Protein AF-0000000084675190 (afdb_homodimer)

Structure (mmCIF, N/CA/C/O backbone):
data_AF-0000000084675190-model_v1
#
loop_
_entity.id
_entity.type
_entity.pdbx_description
1 polymer 'Uncharacterized protein'
#
loop_
_atom_site.group_PDB
_atom_site.id
_atom_site.type_symbol
_atom_site.label_atom_id
_atom_site.label_alt_id
_atom_site.label_comp_id
_atom_site.label_asym_id
_atom_site.label_entity_id
_atom_site.label_seq_id
_atom_site.pdbx_PDB_ins_code
_atom_site.Cartn_x
_atom_site.Cartn_y
_atom_site.Cartn_z
_atom_site.occupancy
_atom_site.B_iso_or_equiv
_atom_site.auth_seq_id
_atom_site.auth_comp_id
_atom_site.auth_asym_id
_atom_site.auth_atom_id
_atom_site.pdbx_PDB_model_num
ATOM 1 N N . MET A 1 1 ? -7.074 2.08 -14.164 1 80.56 1 MET A N 1
ATOM 2 C CA . MET A 1 1 ? -5.945 1.435 -14.828 1 80.56 1 MET A CA 1
ATOM 3 C C . MET A 1 1 ? -5.176 0.547 -13.852 1 80.56 1 MET A C 1
ATOM 5 O O . MET A 1 1 ? -5.133 0.825 -12.656 1 80.56 1 MET A O 1
ATOM 9 N N . ALA A 1 2 ? -4.66 -0.577 -14.414 1 92.94 2 ALA A N 1
ATOM 10 C CA . ALA A 1 2 ? -3.938 -1.53 -13.57 1 92.94 2 ALA A CA 1
ATOM 11 C C . ALA A 1 2 ? -2.59 -0.965 -13.133 1 92.94 2 ALA A C 1
ATOM 13 O O . ALA A 1 2 ? -1.898 -0.314 -13.922 1 92.94 2 ALA A O 1
ATOM 14 N N . CYS A 1 3 ? -2.258 -1.223 -11.906 1 96.19 3 CYS A N 1
ATOM 15 C CA . CYS A 1 3 ? -0.958 -0.826 -11.375 1 96.19 3 CYS A CA 1
ATOM 16 C C . CYS A 1 3 ? 0.153 -1.703 -11.938 1 96.19 3 CYS A C 1
ATOM 18 O O . CYS A 1 3 ? -0.099 -2.826 -12.383 1 96.19 3 CYS A O 1
ATOM 20 N N . THR A 1 4 ? 1.357 -1.112 -11.852 1 96.19 4 THR A N 1
ATOM 21 C CA . THR A 1 4 ? 2.543 -1.888 -12.203 1 96.19 4 THR A CA 1
ATOM 22 C C . THR A 1 4 ? 3.117 -2.584 -10.969 1 96.19 4 THR A C 1
ATOM 24 O O . THR A 1 4 ? 2.977 -2.088 -9.852 1 96.19 4 THR A O 1
ATOM 27 N N . VAL A 1 5 ? 3.75 -3.766 -11.305 1 97.44 5 VAL A N 1
ATOM 28 C CA . VAL A 1 5 ? 4.27 -4.559 -10.195 1 97.44 5 VAL A CA 1
ATOM 29 C C . VAL A 1 5 ? 5.727 -4.926 -10.453 1 97.44 5 VAL A C 1
ATOM 31 O O . VAL A 1 5 ? 6.098 -5.262 -11.578 1 97.44 5 VAL A O 1
ATOM 34 N N . GLU A 1 6 ? 6.523 -4.789 -9.391 1 96.94 6 GLU A N 1
ATOM 35 C CA . GLU A 1 6 ? 7.887 -5.312 -9.359 1 96.94 6 GLU A CA 1
ATOM 36 C C . GLU A 1 6 ? 8.109 -6.195 -8.133 1 96.94 6 GLU A C 1
ATOM 38 O O . GLU A 1 6 ? 7.602 -5.902 -7.051 1 96.94 6 GLU A O 1
ATOM 43 N N . ILE A 1 7 ? 8.859 -7.242 -8.281 1 96.25 7 ILE A N 1
ATOM 44 C CA . ILE A 1 7 ? 9.125 -8.156 -7.168 1 96.25 7 ILE A CA 1
ATOM 45 C C . ILE A 1 7 ? 10.633 -8.32 -6.988 1 96.25 7 ILE A C 1
ATOM 47 O O . ILE A 1 7 ? 11.367 -8.5 -7.961 1 96.25 7 ILE A O 1
ATOM 51 N N . HIS A 1 8 ? 10.961 -8.164 -5.832 1 94.69 8 HIS A N 1
ATOM 52 C CA . HIS A 1 8 ? 12.312 -8.523 -5.41 1 94.69 8 HIS A CA 1
ATOM 53 C C . HIS A 1 8 ? 12.289 -9.727 -4.469 1 94.69 8 HIS A C 1
ATOM 55 O O . HIS A 1 8 ? 12.188 -9.562 -3.25 1 94.69 8 HIS A O 1
ATOM 61 N N . LYS A 1 9 ? 12.461 -10.961 -5.031 1 87.56 9 LYS A N 1
ATOM 62 C CA . LYS A 1 9 ? 12.258 -12.211 -4.309 1 87.56 9 LYS A CA 1
ATOM 63 C C . LYS A 1 9 ? 13.258 -12.359 -3.17 1 87.56 9 LYS A C 1
ATOM 65 O O . LYS A 1 9 ? 12.891 -12.742 -2.057 1 87.56 9 LYS A O 1
ATOM 70 N N . GLY A 1 10 ? 14.469 -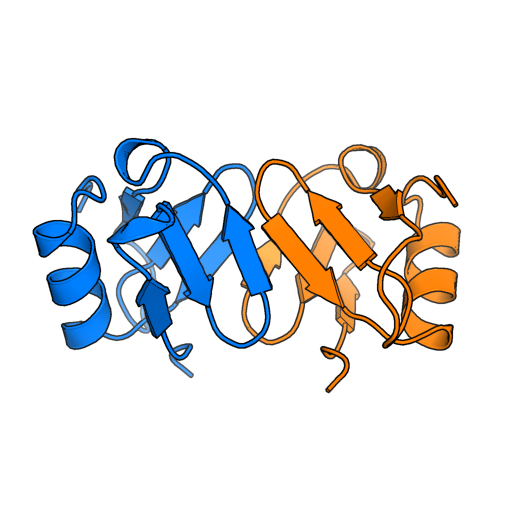12.102 -3.412 1 88.25 10 GLY A N 1
ATOM 71 C CA . GLY A 1 10 ? 15.508 -12.258 -2.404 1 88.25 10 GLY A CA 1
ATOM 72 C C . GLY A 1 10 ? 15.258 -11.414 -1.165 1 88.25 10 GLY A C 1
ATOM 73 O O . GLY A 1 10 ? 15.547 -11.852 -0.047 1 88.25 10 GLY A O 1
ATOM 74 N N . ALA A 1 11 ? 14.664 -10.281 -1.317 1 89.06 11 ALA A N 1
ATOM 75 C CA . ALA A 1 11 ? 14.43 -9.352 -0.212 1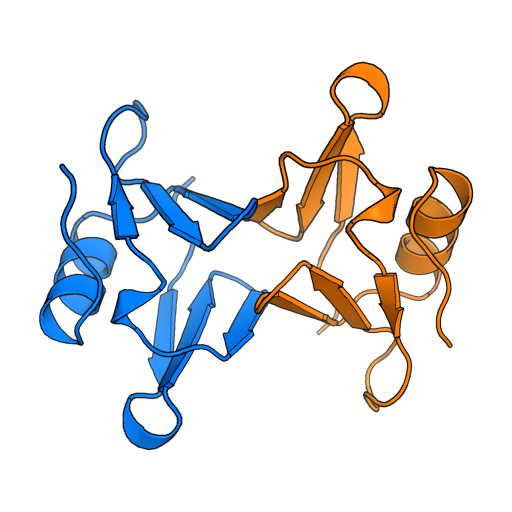 89.06 11 ALA A CA 1
ATOM 76 C C . ALA A 1 11 ? 12.984 -9.438 0.275 1 89.06 11 ALA A C 1
ATOM 78 O O . ALA A 1 11 ? 12.609 -8.781 1.246 1 89.06 11 ALA A O 1
ATOM 79 N N . GLN A 1 12 ? 12.117 -10.234 -0.391 1 92.25 12 GLN A N 1
ATOM 80 C CA . GLN A 1 12 ? 10.695 -10.352 -0.084 1 92.25 12 GLN A CA 1
ATOM 81 C C . GLN A 1 12 ? 10.008 -8.992 -0.137 1 92.25 12 GLN A C 1
ATOM 83 O O . GLN A 1 12 ? 9.273 -8.625 0.781 1 92.25 12 GLN A O 1
ATOM 88 N N . VAL A 1 13 ? 10.352 -8.289 -1.207 1 96.06 13 VAL A N 1
ATOM 89 C CA . VAL A 1 13 ? 9.75 -6.973 -1.396 1 96.06 13 VAL A CA 1
ATOM 90 C C . VAL A 1 13 ? 8.906 -6.965 -2.67 1 96.06 13 VAL A C 1
ATOM 92 O O . VAL A 1 13 ? 9.367 -7.402 -3.729 1 96.06 13 VAL A O 1
ATOM 95 N N . ILE A 1 14 ? 7.684 -6.527 -2.559 1 97.69 14 ILE A N 1
ATOM 96 C CA . ILE A 1 14 ? 6.801 -6.254 -3.689 1 97.69 14 ILE A CA 1
ATOM 97 C C . ILE A 1 14 ? 6.621 -4.746 -3.848 1 97.69 14 ILE A C 1
ATOM 99 O O . ILE A 1 14 ? 6.387 -4.035 -2.867 1 97.69 14 ILE A O 1
ATOM 103 N N . ILE A 1 15 ? 6.781 -4.262 -5.059 1 98.06 15 ILE A N 1
ATOM 104 C CA . ILE A 1 15 ? 6.496 -2.859 -5.336 1 98.06 15 ILE A CA 1
ATOM 105 C C . ILE A 1 15 ? 5.277 -2.752 -6.25 1 98.06 15 ILE A C 1
ATOM 107 O O . ILE A 1 15 ? 5.23 -3.373 -7.312 1 98.06 15 ILE A O 1
ATOM 111 N N . VAL A 1 16 ? 4.238 -2.07 -5.797 1 98 16 VAL A N 1
ATOM 112 C CA . VAL A 1 16 ? 3.053 -1.767 -6.586 1 98 16 VAL A CA 1
ATOM 113 C C . VAL A 1 16 ? 2.982 -0.266 -6.859 1 98 16 VAL A C 1
ATOM 115 O O . VAL A 1 16 ? 2.789 0.53 -5.938 1 98 16 VAL A O 1
ATOM 118 N N . ASP A 1 17 ? 3.189 -0.003 -8.156 1 96.62 17 ASP A N 1
ATOM 119 C CA . ASP A 1 17 ? 3.467 1.378 -8.539 1 96.62 17 ASP A CA 1
ATOM 120 C C . ASP A 1 17 ? 4.59 1.969 -7.691 1 96.62 17 ASP A C 1
ATOM 122 O O . ASP A 1 17 ? 5.699 1.428 -7.656 1 96.62 17 ASP A O 1
ATOM 126 N N . GLY A 1 18 ? 4.512 2.84 -6.867 1 95.69 18 GLY A N 1
ATOM 127 C CA . GLY A 1 18 ? 5.562 3.463 -6.078 1 95.69 18 GLY A CA 1
ATOM 128 C C . GLY A 1 18 ? 5.551 3.035 -4.621 1 95.69 18 GLY A C 1
ATOM 129 O O . GLY A 1 18 ? 6.387 3.475 -3.834 1 95.69 18 GLY A O 1
ATOM 130 N N . VAL A 1 19 ? 4.668 2.113 -4.27 1 97.62 19 VAL A N 1
ATOM 131 C CA . VAL A 1 19 ? 4.52 1.68 -2.885 1 97.62 19 VAL A CA 1
ATOM 132 C C . VAL A 1 19 ? 5.238 0.35 -2.68 1 97.62 19 VAL A C 1
ATOM 134 O O . VAL A 1 19 ? 4.992 -0.616 -3.404 1 97.62 19 VAL A O 1
ATOM 137 N N . SER A 1 20 ? 6.102 0.332 -1.655 1 97.88 20 SER A N 1
ATOM 138 C CA . SER A 1 20 ? 6.832 -0.887 -1.323 1 97.88 20 SER A CA 1
ATOM 139 C C . SER A 1 20 ? 6.156 -1.646 -0.188 1 97.88 20 SER A C 1
ATOM 141 O O . SER A 1 20 ? 5.715 -1.043 0.792 1 97.88 20 SER A O 1
ATOM 143 N N . PHE A 1 21 ? 6.078 -2.924 -0.355 1 97.38 21 PHE A N 1
ATOM 144 C CA . PHE A 1 21 ? 5.602 -3.834 0.679 1 97.38 21 PHE A CA 1
ATOM 145 C C . PHE A 1 21 ? 6.727 -4.746 1.156 1 97.38 21 PHE A C 1
ATOM 147 O O . PHE A 1 21 ? 7.168 -5.633 0.42 1 97.38 21 PHE A O 1
ATOM 154 N N . ASN A 1 22 ? 7.145 -4.457 2.322 1 95.19 22 ASN A N 1
ATOM 155 C CA . ASN A 1 22 ? 8.211 -5.254 2.918 1 95.19 22 ASN A CA 1
ATOM 156 C C . ASN A 1 22 ? 7.672 -6.238 3.949 1 95.19 22 ASN A C 1
ATOM 158 O O . ASN A 1 22 ? 7.641 -5.941 5.145 1 95.19 22 ASN A O 1
ATOM 162 N N . ALA A 1 23 ? 7.137 -7.355 3.531 1 91.81 23 ALA A N 1
ATOM 163 C CA . ALA A 1 23 ? 6.566 -8.445 4.32 1 91.81 23 ALA A CA 1
ATOM 164 C C . ALA A 1 23 ? 6.688 -9.773 3.588 1 91.81 23 ALA A C 1
ATOM 166 O O . ALA A 1 23 ? 6.887 -9.805 2.371 1 91.81 23 ALA A O 1
ATOM 167 N N . PRO A 1 24 ? 6.652 -10.898 4.406 1 95.31 24 PRO A N 1
ATOM 168 C CA . PRO A 1 24 ? 6.555 -12.188 3.717 1 95.31 24 PRO A CA 1
ATOM 169 C C . PRO A 1 24 ? 5.449 -12.211 2.664 1 95.31 24 PRO A C 1
ATOM 171 O O . PRO A 1 24 ? 4.379 -11.633 2.873 1 95.31 24 PRO A O 1
ATOM 174 N N . PHE A 1 25 ? 5.66 -12.875 1.505 1 95.56 25 PHE A N 1
ATOM 175 C CA . PHE A 1 25 ? 4.734 -12.875 0.376 1 95.56 25 PHE A CA 1
ATOM 176 C C . PHE A 1 25 ? 3.385 -13.453 0.784 1 95.56 25 PHE A C 1
ATOM 178 O O . PHE A 1 25 ? 2.346 -13.023 0.275 1 95.56 25 PHE A O 1
ATOM 185 N N . ASN A 1 26 ? 3.404 -14.336 1.751 1 94.38 26 ASN A N 1
ATOM 186 C CA . ASN A 1 26 ? 2.16 -15 2.135 1 94.38 26 ASN A CA 1
ATOM 187 C C . ASN A 1 26 ? 1.325 -14.125 3.064 1 94.38 26 ASN A C 1
ATOM 189 O O . ASN A 1 26 ? 0.283 -14.555 3.561 1 94.38 26 ASN A O 1
ATOM 193 N N . GLU A 1 27 ? 1.781 -12.891 3.322 1 96.88 27 GLU A N 1
ATOM 194 C CA . GLU A 1 27 ? 0.976 -11.898 4.027 1 96.88 27 GLU A CA 1
ATOM 195 C C . GLU A 1 27 ? 0.179 -11.039 3.049 1 96.88 27 GLU A C 1
ATOM 197 O O . GLU A 1 27 ? -0.621 -10.195 3.463 1 96.88 27 GLU A O 1
ATOM 202 N N . SER A 1 28 ? 0.384 -11.297 1.798 1 97.75 28 SER A N 1
ATOM 203 C CA . SER A 1 28 ? -0.379 -10.664 0.725 1 97.75 28 SER A CA 1
ATOM 204 C C . SER A 1 28 ? -1.275 -11.68 0.017 1 97.75 28 SER A C 1
ATOM 206 O O . SER A 1 28 ? -1.043 -12.883 0.097 1 97.75 28 SER A O 1
ATOM 208 N N . SER A 1 29 ? -2.26 -11.164 -0.651 1 98.38 29 SER A N 1
ATOM 209 C CA . SER A 1 29 ? -3.148 -12.047 -1.397 1 98.38 29 SER A CA 1
ATOM 210 C C . SER A 1 29 ? -3.615 -11.398 -2.695 1 98.38 29 SER A C 1
ATOM 212 O O . SER A 1 29 ? -3.566 -10.172 -2.834 1 98.38 29 SER A O 1
ATOM 214 N N . ILE A 1 30 ? -4.027 -12.172 -3.637 1 98.38 30 ILE A N 1
ATOM 215 C CA . ILE A 1 30 ? -4.762 -11.773 -4.832 1 98.38 30 ILE A CA 1
ATOM 216 C C . ILE A 1 30 ? -6.238 -12.125 -4.672 1 98.38 30 ILE A C 1
ATOM 218 O O . ILE A 1 30 ? -6.578 -13.266 -4.344 1 98.38 30 ILE A O 1
ATOM 222 N N . GLU A 1 31 ? -7.008 -11.133 -4.836 1 97.44 31 GLU A N 1
ATOM 223 C CA . GLU A 1 31 ? -8.445 -11.297 -4.637 1 97.44 31 GLU A CA 1
ATOM 224 C C . GLU A 1 31 ? -9.219 -10.977 -5.914 1 97.44 31 GLU A C 1
ATOM 226 O O . GLU A 1 31 ? -8.68 -10.367 -6.836 1 97.44 31 GLU A O 1
ATOM 231 N N . SER A 1 32 ? -10.414 -11.453 -5.977 1 92.56 32 SER A N 1
ATOM 232 C CA . SER A 1 32 ? -11.344 -11.117 -7.051 1 92.56 32 SER A CA 1
ATOM 233 C C . SER A 1 32 ? -12.328 -10.031 -6.613 1 92.56 32 SER A C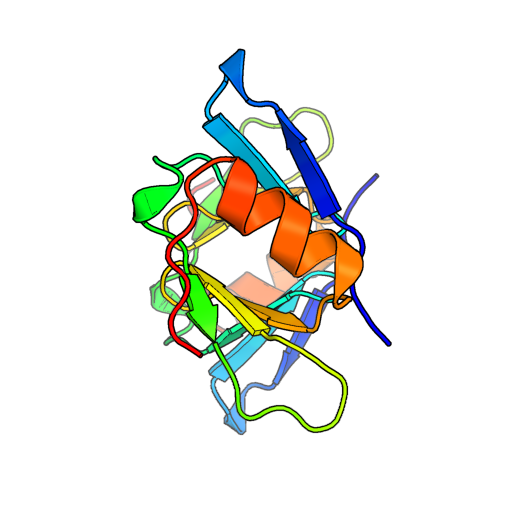 1
ATOM 235 O O . SER A 1 32 ? -12.258 -9.547 -5.484 1 92.56 32 SER A O 1
ATOM 237 N N . GLY A 1 33 ? -13.086 -9.531 -7.66 1 79.12 33 GLY A N 1
ATOM 238 C CA . GLY A 1 33 ? -14.164 -8.664 -7.219 1 79.12 33 GLY A CA 1
ATOM 239 C C . GLY A 1 33 ? -14.062 -7.254 -7.773 1 79.12 33 GLY A C 1
ATOM 240 O O . GLY A 1 33 ? -14.883 -6.395 -7.461 1 79.12 33 GLY A O 1
ATOM 241 N N . HIS A 1 34 ? -12.977 -7.02 -8.445 1 87.25 34 HIS A N 1
ATOM 242 C CA . HIS A 1 34 ? -12.883 -5.719 -9.094 1 87.25 34 HIS A CA 1
ATOM 243 C C . HIS A 1 34 ? -13.102 -5.836 -10.602 1 87.25 34 HIS A C 1
ATOM 245 O O . HIS A 1 34 ? -12.539 -6.727 -11.242 1 87.25 34 HIS A O 1
ATOM 251 N N . PRO A 1 35 ? -13.836 -5.004 -11.086 1 88.25 35 PRO A N 1
ATOM 252 C CA . PRO A 1 35 ? -14.188 -5.117 -12.508 1 88.25 35 PRO A CA 1
ATOM 253 C C . PRO A 1 35 ? -12.984 -4.938 -13.43 1 88.25 35 PRO A C 1
ATOM 255 O O . PRO A 1 35 ? -12.992 -5.426 -14.562 1 88.25 35 PRO A O 1
ATOM 258 N N . HIS A 1 36 ? -11.953 -4.293 -12.945 1 89.5 36 HIS A N 1
ATOM 259 C CA . HIS A 1 36 ? -10.836 -3.945 -13.805 1 89.5 36 HIS A CA 1
ATOM 260 C C . HIS A 1 36 ? -9.68 -4.934 -13.641 1 89.5 36 HIS A C 1
ATOM 262 O O . HIS A 1 36 ? -8.617 -4.758 -14.242 1 89.5 36 HIS A O 1
ATOM 268 N N . GLY A 1 37 ? -9.914 -5.949 -12.828 1 92.81 37 GLY A N 1
ATOM 269 C CA . GLY A 1 37 ? -8.867 -6.961 -12.719 1 92.81 37 GLY A CA 1
ATOM 270 C C . GLY A 1 37 ? -8.656 -7.441 -11.297 1 92.81 37 GLY A C 1
ATOM 271 O O . GLY A 1 37 ? -9.406 -7.07 -10.391 1 92.81 37 GLY A O 1
ATOM 272 N N . PRO A 1 38 ? -7.738 -8.383 -11.188 1 96.94 38 PRO A N 1
ATOM 273 C CA . PRO A 1 38 ? -7.402 -8.867 -9.844 1 96.94 38 PRO A CA 1
ATOM 274 C C . PRO A 1 38 ? -6.969 -7.746 -8.906 1 96.94 38 PRO A C 1
ATOM 276 O O . PRO A 1 38 ? -6.488 -6.703 -9.367 1 96.94 38 PRO A O 1
ATOM 279 N N . VAL A 1 39 ? -7.16 -8.016 -7.621 1 98.06 39 VAL A N 1
ATOM 280 C CA . VAL A 1 39 ? -6.809 -7.043 -6.598 1 98.06 39 VAL A CA 1
ATOM 281 C C . VAL A 1 39 ? -5.684 -7.594 -5.723 1 98.06 39 VAL A C 1
ATOM 283 O O . VAL A 1 39 ? -5.809 -8.68 -5.152 1 98.06 39 VAL A O 1
ATOM 286 N N . PHE A 1 40 ? -4.582 -6.863 -5.75 1 97.88 40 PHE A N 1
ATOM 287 C CA . PHE A 1 40 ? -3.549 -7.094 -4.746 1 97.88 40 PHE A CA 1
ATOM 288 C C . PHE A 1 40 ? -3.979 -6.539 -3.393 1 97.88 40 PHE A C 1
ATOM 290 O O . PHE A 1 40 ? -4.434 -5.398 -3.301 1 97.88 40 PHE A O 1
ATOM 297 N N . SER A 1 41 ? -3.836 -7.387 -2.375 1 97.81 41 SER A N 1
ATOM 298 C CA . SER A 1 41 ? -4.215 -6.984 -1.024 1 97.81 41 SER A CA 1
ATOM 299 C C . SER A 1 41 ? -3.098 -7.273 -0.027 1 97.81 41 SER A C 1
ATOM 301 O O . SER A 1 41 ? -2.506 -8.352 -0.046 1 97.81 41 SER A O 1
ATOM 303 N N . ASN A 1 42 ? -2.797 -6.324 0.865 1 97.75 42 ASN A N 1
ATOM 304 C CA . ASN A 1 42 ? -1.922 -6.43 2.027 1 97.75 42 ASN A CA 1
ATOM 305 C C . ASN A 1 42 ? -2.383 -5.516 3.16 1 97.75 42 ASN A C 1
ATOM 307 O O . ASN A 1 42 ? -2.229 -4.297 3.082 1 97.75 42 ASN A O 1
ATOM 311 N N . GLY A 1 43 ? -2.893 -6.125 4.215 1 95.81 43 GLY A N 1
ATOM 312 C CA . GLY A 1 43 ? -3.518 -5.281 5.223 1 95.81 43 GLY A CA 1
ATOM 313 C C . GLY A 1 43 ? -4.621 -4.402 4.664 1 95.81 43 GLY A C 1
ATOM 314 O O . GLY A 1 43 ? -5.551 -4.898 4.023 1 95.81 43 GLY A O 1
ATOM 315 N N . ALA A 1 44 ? -4.512 -3.094 4.859 1 96.56 44 ALA A N 1
ATOM 316 C CA . ALA A 1 44 ? -5.512 -2.141 4.387 1 96.56 44 ALA A CA 1
ATOM 317 C C . ALA A 1 44 ? -5.262 -1.76 2.93 1 96.56 44 ALA A C 1
ATOM 319 O O . ALA A 1 44 ? -6.105 -1.123 2.295 1 96.56 44 ALA A O 1
ATOM 320 N N . ALA A 1 45 ? -4.16 -2.131 2.361 1 97.44 45 ALA A N 1
ATOM 321 C CA . ALA A 1 45 ? -3.744 -1.706 1.027 1 97.44 45 ALA A CA 1
ATOM 322 C C . ALA A 1 45 ? -4.391 -2.572 -0.05 1 97.44 45 ALA A C 1
ATOM 324 O O . ALA A 1 45 ? -4.363 -3.803 0.034 1 97.44 45 ALA A O 1
ATOM 325 N N . LYS A 1 46 ? -4.965 -1.919 -1.051 1 97.19 46 LYS A N 1
ATOM 326 C CA . LYS A 1 46 ? -5.547 -2.598 -2.203 1 97.19 46 LYS A CA 1
ATOM 327 C C . LYS A 1 46 ? -5.137 -1.921 -3.508 1 97.19 46 LYS A C 1
ATOM 329 O O . LYS A 1 46 ? -5.074 -0.692 -3.582 1 97.19 46 LYS A O 1
ATOM 334 N N . ALA A 1 47 ? -4.891 -2.73 -4.516 1 97.88 47 ALA A N 1
ATOM 335 C CA . ALA A 1 47 ? -4.559 -2.197 -5.836 1 97.88 47 ALA A CA 1
ATOM 336 C C . ALA A 1 47 ? -5.047 -3.127 -6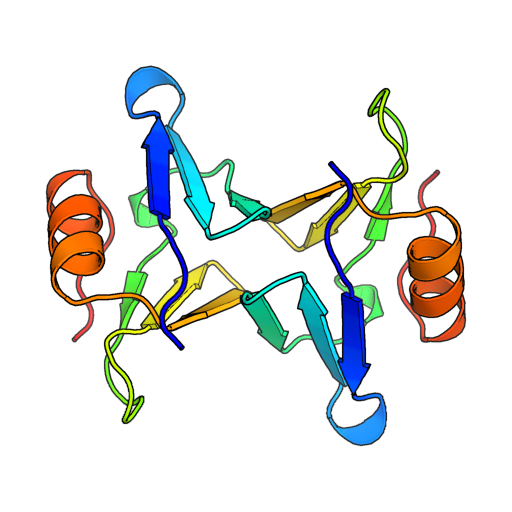.941 1 97.88 47 ALA A C 1
ATOM 338 O O . ALA A 1 47 ? -4.941 -4.348 -6.824 1 97.88 47 ALA A O 1
ATOM 339 N N . VAL A 1 48 ? -5.543 -2.537 -7.934 1 97.88 48 VAL A N 1
ATOM 340 C CA . VAL A 1 48 ? -5.902 -3.322 -9.109 1 97.88 48 VAL A CA 1
ATOM 341 C C . VAL A 1 48 ? -4.66 -3.578 -9.961 1 97.88 48 VAL A C 1
ATOM 343 O O . VAL A 1 48 ? -3.922 -2.645 -10.289 1 97.88 48 VAL A O 1
ATOM 346 N N . ILE A 1 49 ? -4.414 -4.871 -10.328 1 97.81 49 ILE A N 1
ATOM 347 C CA . ILE A 1 49 ? -3.23 -5.246 -11.102 1 97.81 49 ILE A CA 1
ATOM 348 C C . ILE A 1 49 ? -3.646 -6.07 -12.312 1 97.81 49 ILE A C 1
ATOM 350 O O . ILE A 1 49 ? -4.82 -6.414 -12.469 1 97.81 49 ILE A O 1
ATOM 354 N N . SER A 1 50 ? -2.699 -6.289 -13.141 1 96.88 50 SER A N 1
ATOM 355 C CA . SER A 1 50 ? -3.006 -7.09 -14.32 1 96.88 50 SER A CA 1
ATOM 356 C C . SER A 1 50 ? -3.043 -8.578 -13.984 1 96.88 50 SER A C 1
ATOM 358 O O . SER A 1 50 ? -2.508 -9 -12.961 1 96.88 50 SER A O 1
ATOM 360 N N . GLU A 1 51 ? -3.631 -9.312 -14.906 1 96.38 51 GLU A N 1
ATOM 361 C CA . GLU A 1 51 ? -3.646 -10.758 -14.766 1 96.38 51 GLU A CA 1
ATOM 362 C C . GLU A 1 51 ? -2.232 -11.336 -14.789 1 96.38 51 GLU A C 1
ATOM 364 O O . GLU A 1 51 ? -1.925 -12.273 -14.047 1 96.38 51 GLU A O 1
ATOM 369 N N . ALA A 1 52 ? -1.395 -10.797 -15.539 1 96.75 52 ALA A N 1
ATOM 370 C CA . ALA A 1 52 ? -0.013 -11.258 -15.641 1 96.75 52 ALA A CA 1
ATOM 371 C C . ALA A 1 52 ? 0.75 -11 -14.344 1 96.75 52 ALA A C 1
ATOM 373 O O . ALA A 1 52 ? 1.484 -11.867 -13.867 1 96.75 52 ALA A O 1
ATOM 374 N N . ASP A 1 53 ? 0.561 -9.883 -13.797 1 96.94 53 ASP A N 1
ATOM 375 C CA . ASP A 1 53 ? 1.219 -9.547 -12.539 1 96.94 53 ASP A CA 1
ATOM 376 C C . ASP A 1 53 ? 0.705 -10.422 -11.398 1 96.94 53 ASP A C 1
ATOM 378 O O . ASP A 1 53 ? 1.479 -10.844 -10.539 1 96.94 53 ASP A O 1
ATOM 382 N N . ALA A 1 54 ? -0.625 -10.641 -11.438 1 97.62 54 ALA A N 1
ATOM 383 C CA . ALA A 1 54 ? -1.205 -11.523 -10.43 1 97.62 54 ALA A CA 1
ATOM 384 C C . ALA A 1 54 ? -0.563 -12.906 -10.477 1 97.62 54 ALA A C 1
ATOM 386 O O . ALA A 1 54 ? -0.19 -13.461 -9.438 1 97.62 54 ALA A O 1
ATOM 387 N N . ALA A 1 55 ? -0.405 -13.41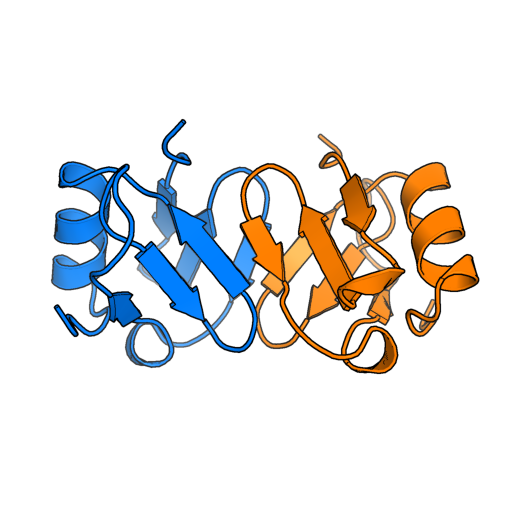4 -11.641 1 97.31 55 ALA A N 1
ATOM 388 C CA . ALA A 1 55 ? 0.19 -14.734 -11.812 1 97.31 55 ALA A CA 1
ATOM 389 C C . ALA A 1 55 ? 1.634 -14.758 -11.32 1 97.31 55 ALA A C 1
ATOM 391 O O . ALA A 1 55 ? 2.068 -15.727 -10.695 1 97.31 55 ALA A O 1
ATOM 392 N N . MET A 1 56 ? 2.342 -13.734 -11.633 1 97.06 56 MET A N 1
ATOM 393 C CA . MET A 1 56 ? 3.725 -13.602 -11.188 1 97.06 56 MET A CA 1
ATOM 394 C C . MET A 1 56 ? 3.809 -13.586 -9.664 1 97.06 56 MET A C 1
ATOM 396 O O . MET A 1 56 ? 4.66 -14.258 -9.078 1 97.06 56 MET A O 1
ATOM 400 N N . LEU A 1 57 ? 2.945 -12.898 -9.023 1 97.5 57 LEU A N 1
ATOM 401 C CA . LEU A 1 57 ? 2.93 -12.789 -7.57 1 97.5 57 LEU A CA 1
ATOM 402 C C . LEU A 1 57 ? 2.582 -14.125 -6.93 1 97.5 57 LEU A C 1
ATOM 404 O O . LEU A 1 57 ? 3.199 -14.523 -5.938 1 97.5 57 LEU A O 1
ATOM 408 N N . ILE A 1 58 ? 1.672 -14.812 -7.535 1 97.56 58 ILE A N 1
ATOM 409 C CA . ILE A 1 58 ? 1.262 -16.109 -7.012 1 97.56 58 ILE A CA 1
ATOM 410 C C . ILE A 1 58 ? 2.42 -17.094 -7.121 1 97.56 58 ILE A C 1
ATOM 412 O O . ILE A 1 58 ? 2.693 -17.844 -6.18 1 97.56 58 ILE A O 1
ATOM 416 N N . ALA A 1 59 ? 3.025 -17.031 -8.211 1 97.12 59 ALA A N 1
ATOM 417 C CA . ALA A 1 59 ? 4.176 -17.906 -8.422 1 97.12 59 ALA A CA 1
ATOM 418 C C . ALA A 1 59 ? 5.273 -17.609 -7.402 1 97.12 59 ALA A C 1
ATOM 420 O O . ALA A 1 59 ? 6.035 -18.516 -7.031 1 97.12 59 ALA A O 1
ATOM 421 N N . ALA A 1 60 ? 5.359 -16.406 -6.965 1 96.38 60 ALA A N 1
ATOM 422 C CA . ALA A 1 60 ? 6.402 -15.992 -6.027 1 96.38 60 ALA A CA 1
ATOM 423 C C . ALA A 1 60 ? 6.035 -16.375 -4.598 1 96.38 60 ALA A C 1
ATOM 425 O O . ALA A 1 60 ? 6.891 -16.359 -3.705 1 96.38 60 ALA A O 1
ATOM 426 N N . GLY A 1 61 ? 4.727 -16.594 -4.309 1 96.62 61 GLY A N 1
ATOM 427 C CA . GLY A 1 61 ? 4.359 -17.031 -2.975 1 96.62 61 GLY A CA 1
ATOM 428 C C . GLY A 1 61 ? 3.182 -16.266 -2.396 1 96.62 61 GLY A C 1
ATOM 429 O O . GLY A 1 61 ? 2.771 -16.516 -1.261 1 96.62 61 GLY A O 1
ATOM 430 N N . VAL A 1 62 ? 2.619 -15.352 -3.115 1 97.75 62 VAL A N 1
ATOM 431 C CA . VAL A 1 62 ? 1.423 -14.633 -2.688 1 97.75 62 VAL A CA 1
ATOM 432 C C . VAL A 1 62 ? 0.212 -15.562 -2.752 1 97.75 62 VAL A C 1
ATOM 434 O O . VAL A 1 62 ? 0.065 -16.328 -3.703 1 97.75 62 VAL A O 1
ATOM 437 N N . ILE A 1 63 ? -0.672 -15.328 -1.832 1 98.44 63 ILE A N 1
ATOM 438 C CA . ILE A 1 63 ? -1.802 -16.25 -1.699 1 98.44 63 ILE A CA 1
ATOM 439 C C . ILE A 1 63 ? -2.854 -15.922 -2.758 1 98.44 63 ILE A C 1
ATOM 441 O O . ILE A 1 63 ? -3.225 -14.758 -2.938 1 98.44 63 ILE A O 1
ATOM 445 N N . ASP A 1 64 ? -3.32 -16.922 -3.471 1 98.19 64 ASP A N 1
ATOM 446 C CA . ASP A 1 64 ? -4.414 -16.781 -4.426 1 98.19 64 ASP A CA 1
ATOM 447 C C . ASP A 1 64 ? -5.766 -16.984 -3.748 1 98.19 64 ASP A C 1
ATOM 449 O O . ASP A 1 64 ? -6.105 -18.109 -3.352 1 98.19 64 ASP A O 1
ATOM 453 N N . ARG A 1 65 ? -6.5 -15.891 -3.652 1 97.38 65 ARG A N 1
ATOM 454 C CA . ARG A 1 65 ? -7.801 -15.984 -2.998 1 97.38 65 ARG A CA 1
ATOM 455 C C . ARG A 1 65 ? -8.93 -15.734 -3.99 1 97.38 65 ARG A C 1
ATOM 457 O O . ARG A 1 65 ? -10.039 -15.367 -3.594 1 97.38 65 ARG A O 1
ATOM 464 N N . ARG A 1 66 ? -8.664 -15.836 -5.105 1 93.75 66 ARG A N 1
ATOM 465 C CA . ARG A 1 66 ? -9.727 -15.672 -6.09 1 93.75 66 ARG A CA 1
ATOM 466 C C . ARG A 1 66 ? -10.633 -16.891 -6.129 1 93.75 66 ARG A C 1
ATOM 468 O O . ARG A 1 66 ? -10.234 -17.984 -5.691 1 93.75 66 ARG A O 1
ATOM 475 N N . MET B 1 1 ? 11.484 8.992 -7.07 1 79.44 1 MET B N 1
ATOM 476 C CA . MET B 1 1 ? 10.492 10.055 -7.215 1 79.44 1 MET B CA 1
ATOM 477 C C . MET B 1 1 ? 9.367 9.891 -6.199 1 79.44 1 MET B C 1
ATOM 479 O O . MET B 1 1 ? 9.039 8.773 -5.801 1 79.44 1 MET B O 1
ATOM 483 N N . ALA B 1 2 ? 8.852 11.055 -5.738 1 92.81 2 ALA B N 1
ATOM 484 C CA . ALA B 1 2 ? 7.797 11.039 -4.723 1 92.81 2 ALA B CA 1
ATOM 485 C C . ALA B 1 2 ? 6.473 10.57 -5.316 1 92.81 2 ALA B C 1
ATOM 487 O O . ALA B 1 2 ? 6.121 10.938 -6.438 1 92.81 2 ALA B O 1
ATOM 488 N N . CYS B 1 3 ? 5.801 9.773 -4.555 1 96.25 3 CYS B N 1
ATOM 489 C CA . CYS B 1 3 ? 4.473 9.312 -4.953 1 96.25 3 CYS B CA 1
ATOM 490 C C . CYS B 1 3 ? 3.453 10.445 -4.848 1 96.25 3 CYS B C 1
ATOM 492 O O . CYS B 1 3 ? 3.654 11.398 -4.098 1 96.25 3 CYS B O 1
ATOM 494 N N . THR B 1 4 ? 2.383 10.242 -5.609 1 96.12 4 THR B N 1
ATOM 495 C CA . THR B 1 4 ? 1.25 11.156 -5.496 1 96.12 4 THR B CA 1
ATOM 496 C C . THR B 1 4 ? 0.251 10.648 -4.457 1 96.12 4 THR B C 1
ATOM 498 O O . THR B 1 4 ? 0.141 9.445 -4.23 1 96.12 4 THR B O 1
ATOM 501 N N . VAL B 1 5 ? -0.456 11.672 -3.855 1 97.38 5 VAL B N 1
ATOM 502 C CA . VAL B 1 5 ? -1.381 11.32 -2.785 1 97.38 5 VAL B CA 1
ATOM 503 C C . VAL B 1 5 ? -2.742 11.961 -3.043 1 97.38 5 VAL B C 1
ATOM 505 O O . VAL B 1 5 ? -2.818 13.117 -3.459 1 97.38 5 VAL B O 1
ATOM 508 N N . GLU B 1 6 ? -3.779 11.148 -2.822 1 97 6 GLU B N 1
ATOM 509 C CA . GLU B 1 6 ? -5.156 11.633 -2.777 1 97 6 GLU B CA 1
ATOM 510 C C . GLU B 1 6 ? -5.855 11.188 -1.497 1 97 6 GLU B C 1
ATOM 512 O O . GLU B 1 6 ? -5.641 10.07 -1.022 1 97 6 GLU B O 1
ATOM 517 N N . ILE B 1 7 ? -6.695 12.047 -0.971 1 96.12 7 ILE B N 1
ATOM 518 C CA . ILE B 1 7 ? -7.398 11.734 0.27 1 96.12 7 ILE B CA 1
ATOM 519 C C . ILE B 1 7 ? -8.906 11.883 0.059 1 96.12 7 ILE B C 1
ATOM 521 O O . ILE B 1 7 ? -9.367 12.875 -0.51 1 96.12 7 ILE B O 1
ATOM 525 N N . HIS B 1 8 ? -9.484 10.891 0.418 1 94.38 8 HIS B N 1
ATOM 526 C CA . HIS B 1 8 ? -10.938 10.945 0.542 1 94.38 8 HIS B CA 1
ATOM 527 C C . HIS B 1 8 ? -11.367 10.883 2.002 1 94.38 8 HIS B C 1
ATOM 529 O O . HIS B 1 8 ? -11.594 9.797 2.541 1 94.38 8 HIS B O 1
ATOM 535 N N . LYS B 1 9 ? -11.555 12.07 2.668 1 86.5 9 LYS B N 1
ATOM 536 C CA . LYS B 1 9 ? -11.758 12.18 4.109 1 86.5 9 LYS B CA 1
ATOM 537 C C . LYS B 1 9 ? -13.055 11.5 4.535 1 86.5 9 LYS B C 1
ATOM 539 O O . LYS B 1 9 ? -13.086 10.773 5.531 1 86.5 9 LYS B O 1
ATOM 544 N N . GLY B 1 10 ? -14.094 11.742 3.879 1 87 10 GLY B N 1
ATOM 545 C CA . GLY B 1 10 ? -15.391 11.164 4.223 1 87 10 GLY B CA 1
ATOM 546 C C . GLY B 1 10 ? -15.375 9.648 4.258 1 87 10 GLY B C 1
ATOM 547 O O . GLY B 1 10 ? -16.031 9.039 5.105 1 87 10 GLY B O 1
ATOM 548 N N . ALA B 1 11 ? -14.578 9.039 3.445 1 87.5 11 ALA B N 1
ATOM 549 C CA . ALA B 1 11 ? -14.523 7.578 3.34 1 87.5 11 ALA B CA 1
ATOM 550 C C . ALA B 1 11 ? -13.305 7.023 4.078 1 87.5 11 ALA B C 1
ATOM 552 O O . ALA B 1 11 ? -13.125 5.809 4.156 1 87.5 11 ALA B O 1
ATOM 553 N N . GLN B 1 12 ? -12.438 7.879 4.641 1 91.69 12 GLN B N 1
ATOM 554 C CA . GLN B 1 12 ? -11.195 7.48 5.301 1 91.69 12 GLN B CA 1
ATOM 555 C C . GLN B 1 12 ? -10.336 6.625 4.379 1 91.69 12 GLN B C 1
ATOM 557 O O . GLN B 1 12 ? -9.852 5.562 4.781 1 91.69 12 GLN B O 1
ATOM 562 N N . VAL B 1 13 ? -10.25 7.133 3.141 1 95.81 13 VAL B N 1
ATOM 563 C CA . VAL B 1 13 ? -9.43 6.434 2.152 1 95.81 13 VAL B CA 1
ATOM 564 C C . VAL B 1 13 ? -8.273 7.328 1.712 1 95.81 13 VAL B C 1
ATOM 566 O O . VAL B 1 13 ? -8.477 8.5 1.378 1 95.81 13 VAL B O 1
ATOM 569 N N . ILE B 1 14 ? -7.086 6.801 1.771 1 97.56 14 ILE B N 1
ATOM 570 C CA . ILE B 1 14 ? -5.895 7.422 1.205 1 97.56 14 ILE B CA 1
ATOM 571 C C . ILE B 1 14 ? -5.457 6.66 -0.043 1 97.56 14 ILE B C 1
ATOM 573 O O . ILE B 1 14 ? -5.418 5.43 -0.043 1 97.56 14 ILE B O 1
ATOM 577 N N . ILE B 1 15 ? -5.184 7.391 -1.105 1 97.94 15 ILE B N 1
ATOM 578 C CA . ILE B 1 15 ? -4.621 6.77 -2.301 1 97.94 15 ILE B CA 1
ATOM 579 C C . ILE B 1 15 ? -3.189 7.258 -2.51 1 97.94 15 ILE B C 1
ATOM 581 O O . ILE B 1 15 ? -2.939 8.461 -2.553 1 97.94 15 ILE B O 1
ATOM 585 N N . VAL B 1 16 ? -2.229 6.328 -2.535 1 97.94 16 VAL B N 1
ATOM 586 C CA . VAL B 1 16 ? -0.835 6.613 -2.855 1 97.94 16 VAL B CA 1
ATOM 587 C C . VAL B 1 16 ? -0.47 5.969 -4.191 1 97.94 16 VAL B C 1
ATOM 589 O O . VAL B 1 16 ? -0.429 4.738 -4.305 1 97.94 16 VAL B O 1
ATOM 592 N N . ASP B 1 17 ? -0.254 6.91 -5.137 1 96.62 17 ASP B N 1
ATOM 593 C CA . ASP B 1 17 ? -0.2 6.473 -6.527 1 96.62 17 ASP B CA 1
ATOM 594 C C . ASP B 1 17 ? -1.418 5.625 -6.883 1 96.62 17 ASP B C 1
ATOM 596 O O . ASP B 1 17 ? -2.557 6.074 -6.746 1 96.62 17 ASP B O 1
ATOM 600 N N . GLY B 1 18 ? -1.437 4.414 -7.145 1 95.69 18 GLY B N 1
ATOM 601 C CA . GLY B 1 18 ? -2.566 3.586 -7.527 1 95.69 18 GLY B CA 1
ATOM 602 C C . GLY B 1 18 ? -3.027 2.654 -6.426 1 95.69 18 GLY B C 1
ATOM 603 O O . GLY B 1 18 ? -3.975 1.887 -6.605 1 95.69 18 GLY B O 1
ATOM 604 N N . VAL B 1 19 ? -2.436 2.777 -5.246 1 97.56 19 VAL B N 1
ATOM 605 C CA . VAL B 1 19 ? -2.748 1.888 -4.133 1 97.56 19 VAL B CA 1
ATOM 606 C C . VAL B 1 19 ? -3.688 2.594 -3.156 1 97.56 19 VAL B C 1
ATOM 608 O O . VAL B 1 19 ? -3.391 3.693 -2.684 1 97.56 19 VAL B O 1
ATOM 611 N N . SER B 1 20 ? -4.797 1.912 -2.861 1 97.81 20 SER B N 1
ATOM 612 C CA . SER B 1 20 ? -5.766 2.455 -1.915 1 97.81 20 SER B CA 1
ATOM 613 C C . SER B 1 20 ? -5.562 1.87 -0.521 1 97.81 20 SER B C 1
ATOM 615 O O . SER B 1 20 ? -5.336 0.668 -0.372 1 97.81 20 SER B O 1
ATOM 617 N N . PHE B 1 21 ? -5.641 2.73 0.45 1 97.25 21 PHE B N 1
ATOM 618 C CA . PHE B 1 21 ? -5.621 2.346 1.856 1 97.25 21 PHE B CA 1
ATOM 619 C C . PHE B 1 21 ? -6.957 2.648 2.52 1 97.25 21 PHE B C 1
ATOM 621 O O . PHE B 1 21 ? -7.309 3.814 2.723 1 97.25 21 PHE B O 1
ATOM 628 N N . ASN B 1 22 ? -7.641 1.605 2.785 1 94.75 22 ASN B N 1
ATOM 629 C CA . ASN B 1 22 ? -8.945 1.736 3.43 1 94.75 22 ASN B CA 1
ATOM 630 C C . ASN B 1 22 ? -8.867 1.396 4.914 1 94.75 22 ASN B C 1
ATOM 632 O O . ASN B 1 22 ? -9.164 0.266 5.312 1 94.75 22 ASN B O 1
ATOM 636 N N . ALA B 1 23 ? -8.375 2.271 5.754 1 91.06 23 ALA B N 1
ATOM 637 C CA . ALA B 1 23 ? -8.227 2.172 7.203 1 91.06 23 ALA B CA 1
ATOM 638 C C . ALA B 1 23 ? -8.328 3.545 7.863 1 91.06 23 ALA B C 1
ATOM 640 O O . ALA B 1 23 ? -8.172 4.574 7.199 1 91.06 23 ALA B O 1
ATOM 641 N N . PRO B 1 24 ? -8.695 3.506 9.211 1 94.81 24 PRO B N 1
ATOM 642 C CA . PRO B 1 24 ? -8.602 4.781 9.922 1 94.81 24 PRO B CA 1
ATOM 643 C C . PRO B 1 24 ? -7.266 5.484 9.703 1 94.81 24 PRO B C 1
ATOM 645 O O . PRO B 1 24 ? -6.223 4.832 9.641 1 94.81 24 PRO B O 1
ATOM 648 N N . PHE B 1 25 ? -7.242 6.828 9.555 1 95.31 25 PHE B N 1
ATOM 649 C CA . PHE B 1 25 ? -6.051 7.605 9.234 1 95.31 25 PHE B CA 1
ATOM 650 C C . PHE B 1 25 ? -4.977 7.406 10.297 1 95.31 25 PHE B C 1
ATOM 652 O O . PHE B 1 25 ? -3.783 7.418 9.992 1 95.31 25 PHE B O 1
ATOM 659 N N . ASN B 1 26 ? -5.41 7.16 11.492 1 94.06 26 ASN B N 1
ATOM 660 C CA . ASN B 1 26 ? -4.445 7.051 12.586 1 94.06 26 ASN B CA 1
ATOM 661 C C . ASN B 1 26 ? -3.785 5.676 12.609 1 94.06 26 ASN B C 1
ATOM 663 O O . ASN B 1 26 ? -3.014 5.371 13.523 1 94.06 26 ASN B O 1
ATOM 667 N N . GLU B 1 27 ? -4.078 4.828 11.641 1 96.75 27 GLU B N 1
ATOM 668 C CA . GLU B 1 27 ? -3.355 3.574 11.438 1 96.75 27 GLU B CA 1
ATOM 669 C C . GLU B 1 27 ? -2.197 3.754 10.469 1 96.75 27 GLU B C 1
ATOM 671 O O . GLU B 1 27 ? -1.424 2.822 10.234 1 96.75 27 GLU B O 1
ATOM 676 N N . SER B 1 28 ? -2.094 4.934 9.953 1 97.69 28 SER B N 1
ATOM 677 C CA . SER B 1 28 ? -0.977 5.32 9.094 1 97.69 28 SER B CA 1
ATOM 678 C C . SER B 1 28 ? -0.08 6.344 9.789 1 97.69 28 SER B C 1
ATOM 680 O O . SER B 1 28 ? -0.507 7.016 10.727 1 97.69 28 SER B O 1
ATOM 682 N N . SER B 1 29 ? 1.121 6.422 9.328 1 98.31 29 SER B N 1
ATOM 683 C CA . SER B 1 29 ? 2.043 7.395 9.906 1 98.31 29 SER B CA 1
ATOM 684 C C . SER B 1 29 ? 2.951 7.996 8.836 1 98.31 29 SER B C 1
ATOM 686 O O . SER B 1 29 ? 3.123 7.422 7.762 1 98.31 29 SER B O 1
ATOM 688 N N . ILE B 1 30 ? 3.486 9.133 9.094 1 98.31 30 ILE B N 1
ATOM 689 C CA . ILE B 1 30 ? 4.582 9.758 8.359 1 98.31 30 ILE B CA 1
ATOM 690 C C . ILE B 1 30 ? 5.883 9.609 9.148 1 98.31 30 ILE B C 1
ATOM 692 O O . ILE B 1 30 ? 5.938 9.938 10.336 1 98.31 30 ILE B O 1
ATOM 696 N N . GLU B 1 31 ? 6.82 9.055 8.461 1 97.44 31 GLU B N 1
ATOM 697 C CA . GLU B 1 31 ? 8.102 8.773 9.102 1 97.44 31 GLU B CA 1
ATOM 698 C C . GLU B 1 31 ? 9.242 9.492 8.398 1 97.44 31 GLU B C 1
ATOM 700 O O . GLU B 1 31 ? 9.086 9.961 7.27 1 97.44 31 GLU B O 1
ATOM 705 N N . SER B 1 32 ? 10.328 9.648 9.102 1 92.31 32 SER B N 1
ATOM 706 C CA . SER B 1 32 ? 11.562 10.18 8.539 1 92.31 32 SER B CA 1
ATOM 707 C C . SER B 1 32 ? 12.523 9.062 8.164 1 92.31 32 SER B C 1
ATOM 709 O O . SER B 1 32 ? 12.227 7.883 8.359 1 92.31 32 SER B O 1
ATOM 711 N N . GLY B 1 33 ? 13.609 9.516 7.398 1 78.62 33 GLY B N 1
ATOM 712 C CA . GLY B 1 33 ? 14.641 8.508 7.223 1 78.62 33 GLY B CA 1
ATOM 713 C C . GLY B 1 33 ? 14.914 8.172 5.77 1 78.62 33 GLY B C 1
ATOM 714 O O . GLY B 1 33 ? 15.727 7.293 5.469 1 78.62 33 GLY B O 1
ATOM 715 N N . HIS B 1 34 ? 14.133 8.734 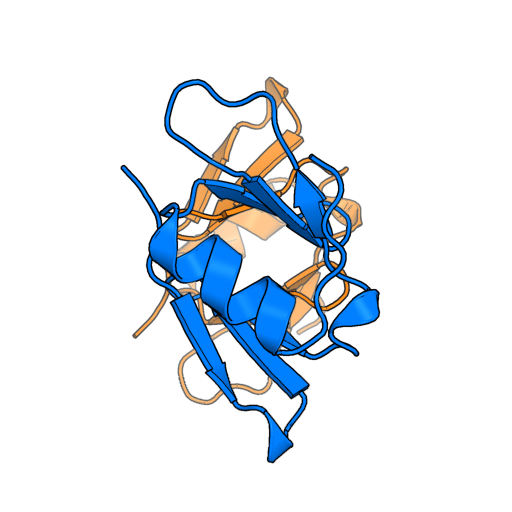4.922 1 87.25 34 HIS B N 1
ATOM 716 C CA . HIS B 1 34 ? 14.43 8.523 3.51 1 87.25 34 HIS B CA 1
ATOM 717 C C . HIS B 1 34 ? 15.031 9.773 2.883 1 87.25 34 HIS B C 1
ATOM 719 O O . HIS B 1 34 ? 14.547 10.891 3.111 1 87.25 34 HIS B O 1
ATOM 725 N N . PRO B 1 35 ? 16 9.609 2.164 1 88.25 35 PRO B N 1
ATOM 726 C CA . PRO B 1 35 ? 16.703 10.773 1.619 1 88.25 35 PRO B CA 1
ATOM 727 C C . PRO B 1 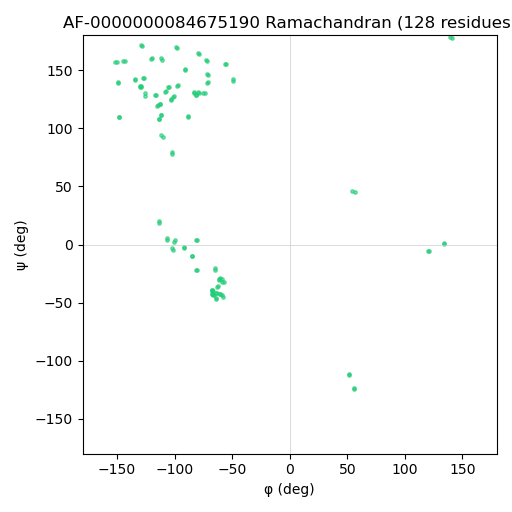35 ? 15.852 11.586 0.648 1 88.25 35 PRO B C 1
ATOM 729 O O . PRO B 1 35 ? 16.109 12.773 0.448 1 88.25 35 PRO B O 1
ATOM 732 N N . HIS B 1 36 ? 14.82 10.953 0.119 1 89.88 36 HIS B N 1
ATOM 733 C CA . HIS B 1 36 ? 14.055 11.609 -0.936 1 89.88 36 HIS B CA 1
ATOM 734 C C . HIS B 1 36 ? 12.766 12.211 -0.39 1 89.88 36 HIS B C 1
ATOM 736 O O . HIS B 1 36 ? 11.961 12.758 -1.147 1 89.88 36 HIS B O 1
ATOM 742 N N . GLY B 1 37 ? 12.578 12.086 0.921 1 92.88 37 GLY B N 1
ATOM 743 C CA . GLY B 1 37 ? 11.398 12.727 1.495 1 92.88 37 GLY B CA 1
ATOM 744 C C . GLY B 1 37 ? 10.742 11.891 2.574 1 92.88 37 GLY B C 1
ATOM 745 O O . GLY B 1 37 ? 11.258 10.836 2.959 1 92.88 37 GLY B O 1
ATOM 746 N N . PRO B 1 38 ? 9.703 12.492 3.127 1 96.94 38 PRO B N 1
ATOM 747 C CA . PRO B 1 38 ? 8.945 11.734 4.125 1 96.94 38 PRO B CA 1
ATOM 748 C C . PRO B 1 38 ? 8.43 10.398 3.59 1 96.94 38 PRO B C 1
ATOM 750 O O . PRO B 1 38 ? 8.258 10.242 2.379 1 96.94 38 PRO B O 1
ATOM 753 N N . VAL B 1 39 ? 8.219 9.492 4.543 1 98.06 39 VAL B N 1
ATOM 754 C CA . VAL B 1 39 ? 7.734 8.164 4.191 1 98.06 39 VAL B CA 1
ATOM 755 C C . VAL B 1 39 ? 6.34 7.953 4.773 1 98.06 39 VAL B C 1
ATOM 757 O O . VAL B 1 39 ? 6.133 8.109 5.98 1 98.06 39 VAL B O 1
ATOM 760 N N . PHE B 1 40 ? 5.41 7.703 3.857 1 97.81 40 PHE B N 1
ATOM 761 C CA . PHE B 1 40 ? 4.113 7.184 4.277 1 97.81 40 PHE B CA 1
ATOM 762 C C . PHE B 1 40 ? 4.215 5.711 4.652 1 97.81 40 PHE B C 1
ATOM 764 O O . PHE B 1 40 ? 4.793 4.914 3.906 1 97.81 40 PHE B O 1
ATOM 771 N N . SER B 1 41 ? 3.67 5.41 5.836 1 97.69 41 SER B N 1
ATOM 772 C CA . SER B 1 41 ? 3.705 4.031 6.316 1 97.69 41 SER B CA 1
ATOM 773 C C . SER B 1 41 ? 2.32 3.566 6.754 1 97.69 41 SER B C 1
ATOM 775 O O . SER B 1 41 ? 1.607 4.289 7.453 1 97.69 41 SER B O 1
ATOM 777 N N . ASN B 1 42 ? 1.922 2.348 6.367 1 97.75 42 ASN B N 1
ATOM 778 C CA . ASN B 1 42 ? 0.749 1.605 6.816 1 97.75 42 ASN B CA 1
ATOM 779 C C . ASN B 1 42 ? 1.001 0.1 6.801 1 97.75 42 ASN B C 1
ATOM 781 O O . ASN B 1 42 ? 1.059 -0.515 5.734 1 97.75 42 ASN B O 1
ATOM 785 N N . GLY B 1 43 ? 1.089 -0.467 7.988 1 95.75 43 GLY B N 1
ATOM 786 C CA . GLY B 1 43 ? 1.522 -1.855 8.016 1 95.75 43 GLY B CA 1
ATOM 787 C C . GLY B 1 43 ? 2.854 -2.078 7.32 1 95.75 43 GLY B C 1
ATOM 788 O O . GLY B 1 43 ? 3.844 -1.416 7.641 1 95.75 43 GLY B O 1
ATOM 789 N N . ALA B 1 44 ? 2.893 -2.971 6.332 1 96.62 44 ALA B N 1
ATOM 790 C CA . ALA B 1 44 ? 4.117 -3.287 5.598 1 96.62 44 ALA B CA 1
ATOM 791 C C . ALA B 1 44 ? 4.344 -2.299 4.457 1 96.62 44 ALA B C 1
ATOM 793 O O . ALA B 1 44 ? 5.418 -2.275 3.852 1 96.62 44 ALA B O 1
ATOM 794 N N . ALA B 1 45 ? 3.412 -1.469 4.148 1 97.5 45 ALA B N 1
ATOM 795 C CA . ALA B 1 45 ? 3.459 -0.578 2.994 1 97.5 45 ALA B CA 1
ATOM 796 C C . ALA B 1 45 ? 4.242 0.692 3.311 1 97.5 45 ALA B C 1
ATOM 798 O O . ALA B 1 45 ? 4.004 1.338 4.332 1 97.5 45 ALA B O 1
ATOM 799 N N . LYS B 1 46 ? 5.168 1.032 2.436 1 97.12 46 LYS B N 1
ATOM 800 C CA . LYS B 1 46 ? 5.945 2.262 2.549 1 97.12 46 LYS B CA 1
ATOM 801 C C . LYS B 1 46 ? 6.023 2.99 1.211 1 97.12 46 LYS B C 1
ATOM 803 O O . LYS B 1 46 ? 6.168 2.359 0.162 1 97.12 46 LYS B O 1
ATOM 808 N N . ALA B 1 47 ? 5.969 4.297 1.258 1 97.81 47 ALA B N 1
ATOM 809 C CA . ALA B 1 47 ? 6.098 5.109 0.05 1 97.81 47 ALA B CA 1
ATOM 810 C C . ALA B 1 47 ? 6.742 6.457 0.36 1 97.81 47 ALA B C 1
ATOM 812 O O . ALA B 1 47 ? 6.434 7.078 1.381 1 97.81 47 ALA B O 1
ATOM 813 N N . VAL B 1 48 ? 7.582 6.863 -0.489 1 97.88 48 VAL B N 1
ATOM 814 C CA . VAL B 1 48 ? 8.141 8.203 -0.369 1 97.88 48 VAL B CA 1
ATOM 815 C C . VAL B 1 48 ? 7.172 9.227 -0.957 1 97.88 48 VAL B C 1
ATOM 817 O O . VAL B 1 48 ? 6.703 9.07 -2.088 1 97.88 48 VAL B O 1
ATOM 820 N N . ILE B 1 49 ? 6.867 10.281 -0.182 1 97.69 49 ILE B N 1
ATOM 821 C CA . ILE B 1 49 ? 5.91 11.297 -0.614 1 97.69 49 ILE B CA 1
ATOM 822 C C . ILE B 1 49 ? 6.527 12.688 -0.459 1 97.69 49 ILE B C 1
ATOM 824 O O . ILE B 1 49 ? 7.633 12.828 0.068 1 97.69 49 ILE B O 1
ATOM 828 N N . SER B 1 50 ? 5.824 13.625 -0.969 1 96.81 50 SER B N 1
ATOM 829 C CA . SER B 1 50 ? 6.332 14.984 -0.849 1 96.81 50 SER B CA 1
ATOM 830 C C . SER B 1 50 ? 6.043 15.562 0.533 1 96.81 50 SER B C 1
ATOM 832 O O . SER B 1 50 ? 5.18 15.062 1.254 1 96.81 50 SER B O 1
ATOM 834 N N . GLU B 1 51 ? 6.75 16.641 0.806 1 96.38 51 GLU B N 1
ATOM 835 C CA . GLU B 1 51 ? 6.504 17.359 2.055 1 96.38 51 GLU B CA 1
ATOM 836 C C . GLU B 1 51 ? 5.086 17.922 2.1 1 96.38 51 GLU B C 1
ATOM 838 O O . GLU B 1 51 ? 4.438 17.906 3.15 1 96.38 51 GLU B O 1
ATOM 843 N N . ALA B 1 52 ? 4.605 18.344 1.026 1 96.75 52 ALA B N 1
ATOM 844 C CA . ALA B 1 52 ? 3.258 18.891 0.948 1 96.75 52 ALA B CA 1
ATOM 845 C C . ALA B 1 52 ? 2.205 17.812 1.199 1 96.75 52 ALA B C 1
ATOM 847 O O . ALA B 1 52 ? 1.241 18.047 1.936 1 96.75 52 ALA B O 1
ATOM 848 N N . ASP B 1 53 ? 2.41 16.703 0.651 1 96.94 53 ASP B N 1
ATOM 849 C CA . ASP B 1 53 ? 1.476 15.602 0.845 1 96.94 53 ASP B CA 1
ATOM 850 C C . ASP B 1 53 ? 1.506 15.109 2.287 1 96.94 53 ASP B C 1
ATOM 852 O O . ASP B 1 53 ? 0.464 14.773 2.855 1 96.94 53 ASP B O 1
ATOM 856 N N . ALA B 1 54 ? 2.729 15.07 2.832 1 97.62 54 ALA B N 1
ATOM 857 C CA . ALA B 1 54 ? 2.854 14.672 4.234 1 97.62 54 ALA B CA 1
ATOM 858 C C . ALA B 1 54 ? 2.049 15.602 5.137 1 97.62 54 ALA B C 1
ATOM 860 O O . ALA B 1 54 ? 1.319 15.141 6.02 1 97.62 54 ALA B O 1
ATOM 861 N N . ALA B 1 55 ? 2.143 16.844 4.887 1 97.25 55 ALA B N 1
ATOM 862 C CA . ALA B 1 55 ? 1.426 17.828 5.691 1 97.25 55 ALA B CA 1
ATOM 863 C C . ALA B 1 55 ? -0.084 17.656 5.555 1 97.25 55 ALA B C 1
ATOM 865 O O . ALA B 1 55 ? -0.821 17.766 6.535 1 97.25 55 ALA B O 1
ATOM 866 N N . MET B 1 56 ? -0.514 17.422 4.371 1 97 56 MET B N 1
ATOM 867 C CA . MET B 1 56 ? -1.931 17.188 4.102 1 97 56 MET B CA 1
ATOM 868 C C . MET B 1 56 ? -2.436 15.969 4.867 1 97 56 MET B C 1
ATOM 870 O O . MET B 1 56 ? -3.514 16 5.465 1 97 56 MET B O 1
ATOM 874 N N . LEU B 1 57 ? -1.679 14.945 4.891 1 97.44 57 LEU B N 1
ATOM 875 C CA . LEU B 1 57 ? -2.053 13.703 5.566 1 97.44 57 LEU B CA 1
ATOM 876 C C . LEU B 1 57 ? -2.115 13.906 7.078 1 97.44 57 LEU B C 1
ATOM 878 O O . LEU B 1 57 ? -3.043 13.43 7.734 1 97.44 57 LEU B O 1
ATOM 882 N N . ILE B 1 58 ? -1.186 14.648 7.562 1 97.44 58 ILE B N 1
ATOM 883 C CA . ILE B 1 58 ? -1.146 14.914 9 1 97.44 58 ILE B CA 1
ATOM 884 C C . ILE B 1 58 ? -2.363 15.734 9.406 1 97.44 58 ILE B C 1
ATOM 886 O O . ILE B 1 58 ? -3.006 15.453 10.414 1 97.44 58 ILE B O 1
ATOM 890 N N . ALA B 1 59 ? -2.617 16.672 8.594 1 97 59 ALA B N 1
ATOM 891 C CA . ALA B 1 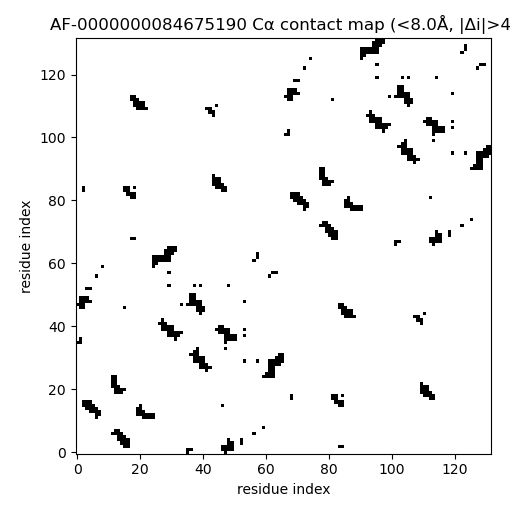59 ? -3.781 17.516 8.859 1 97 59 ALA B CA 1
ATOM 892 C C . ALA B 1 59 ? -5.066 16.688 8.852 1 97 59 ALA B C 1
ATOM 894 O O . ALA B 1 59 ? -6.027 17.016 9.547 1 97 59 ALA B O 1
ATOM 895 N N . ALA B 1 60 ? -5.09 15.656 8.086 1 96.19 60 ALA B N 1
ATOM 896 C CA . ALA B 1 60 ? -6.277 14.82 7.945 1 96.19 60 ALA B CA 1
ATOM 897 C C . ALA B 1 60 ? -6.395 13.836 9.109 1 96.19 60 ALA B C 1
ATOM 899 O O . ALA B 1 60 ? -7.453 13.242 9.32 1 96.19 60 ALA B O 1
ATOM 900 N N . GLY B 1 61 ? -5.262 13.539 9.797 1 96.38 61 GLY B N 1
ATOM 901 C CA . GLY B 1 61 ? -5.363 12.664 10.953 1 96.38 61 GLY B CA 1
ATOM 902 C C . GLY B 1 61 ? -4.301 11.586 10.977 1 96.38 61 GLY B C 1
ATOM 903 O O . GLY B 1 61 ? -4.281 10.75 11.883 1 96.38 61 GLY B O 1
ATOM 904 N N . VAL B 1 62 ? -3.438 11.547 10.016 1 97.62 62 VAL B N 1
ATOM 905 C CA . VAL B 1 62 ? -2.32 10.609 10 1 97.62 62 VAL B CA 1
ATOM 906 C C . VAL B 1 62 ? -1.292 11.008 11.062 1 97.62 62 VAL B C 1
ATOM 908 O O . VAL B 1 62 ? -1.001 12.195 11.227 1 97.62 62 VAL B O 1
ATOM 911 N N . ILE B 1 63 ? -0.683 10 11.617 1 98.38 63 ILE B N 1
ATOM 912 C CA . ILE B 1 63 ? 0.209 10.242 12.75 1 98.38 63 ILE B CA 1
ATOM 913 C C . ILE B 1 63 ? 1.555 10.758 12.242 1 98.38 63 ILE B C 1
ATOM 915 O O . ILE B 1 63 ? 2.139 10.18 11.32 1 98.38 63 ILE B O 1
ATOM 919 N N . ASP B 1 64 ? 2.053 11.836 12.797 1 98.12 64 ASP B N 1
ATOM 920 C CA . ASP B 1 64 ? 3.381 12.367 12.492 1 98.12 64 ASP B CA 1
ATOM 921 C C . ASP B 1 64 ? 4.438 11.734 13.398 1 98.12 64 ASP B C 1
ATOM 923 O O . ASP B 1 64 ? 4.477 12.016 14.602 1 98.12 64 ASP B O 1
ATOM 927 N N . ARG B 1 65 ? 5.254 10.914 12.781 1 97.38 65 ARG B N 1
ATOM 928 C CA . ARG B 1 65 ? 6.289 10.25 13.562 1 97.38 65 ARG B CA 1
ATOM 929 C C . ARG B 1 65 ? 7.68 10.727 13.156 1 97.38 65 ARG B C 1
ATOM 931 O O . ARG B 1 65 ? 8.672 10.016 13.359 1 97.38 65 ARG B O 1
ATOM 938 N N . ARG B 1 66 ? 7.742 11.734 12.602 1 93.81 66 ARG B N 1
ATOM 939 C CA . ARG B 1 66 ? 9.055 12.273 12.258 1 93.81 66 ARG B CA 1
ATOM 940 C C . ARG B 1 66 ? 9.742 12.859 13.484 1 93.81 66 ARG B C 1
ATOM 942 O O . ARG B 1 66 ? 9.094 13.141 14.492 1 93.81 66 ARG B O 1
#

pLDDT: mean 95.26, std 4.04, range [78.62, 98.44]

Radius of gyration: 14.18 Å; Cα contacts (8 Å, |Δi|>4): 314; chains: 2; bounding box: 32×37×29 Å

Organism: Aquipseudomonas alcaligenes (strain ATCC 14909 / DSM 50342 / CCUG 1425 / JCM 20561 / NBRC 14159 / NCIMB 9945 / NCTC 10367 / 1577) (NCBI:txid1215092)

Sequence (132 aa):
MACTVEIHKGAQVIIVDGVSFNAPFNESSIESGHPHGPVFSNGAAKAVISEADAAMLIAAGVIDRRMACTVEIHKGAQVIIVDGVSFNAPFNESSIESGHPHGPVFSNGAAKAVISEADAAMLIAAGVIDRR

Nearest PDB structures (foldseek):
  1ywy-assembly1_A  TM=7.105E-01  e=1.745E-02  Pseudomonas aeruginosa PAO1
  4f88-assembly1_H  TM=5.375E-01  e=7.689E+00  Fischettivirus C1
  3d6w-assembly1_A  TM=4.926E-01  e=6.773E+00  Bacillus cereus ATCC 10987
  1ywy-assembly1_A  TM=7.103E-01  e=2.805E-02  Pseudomonas aeruginosa PAO1
  4zrz-assembly1_B  TM=5.422E-01  e=5.674E+00  Fischettivirus C1

Secondary structure (DSSP, 8-state):
-PBPEEEEGGGTEEEETTEEEES-GGG-EEE---TTS-EEEETTEEEEB-HHHHHHHHHHT-EE--/-PBPEEEEGGGTEEEETTEEEES-GGG-EEE---TTS-EEEETTEEEEB-HHHHHHHHHHT-EE--

Foldseek 3Di:
DAWDWDDDLVQCWIDTRNDIDRDHLQQWEWDDDDPQAIWIDHVVDIGHHHPVVNVVSVVSPHHYDD/DAWDWDDDLVQCWIDTRNDIDRDHLQQWEWDDDDPQAIWIDHPVDIGHHHPVVNVVSVVSPHHYDD

Solvent-accessible surface area (backbone atoms only — not comparable to full-atom values): 7019 Å² total; per-residue (Å²): 129,60,41,49,77,48,76,39,75,93,76,35,31,40,26,49,59,68,33,34,32,63,46,65,45,69,65,28,33,36,30,65,89,45,95,80,31,40,27,43,37,44,86,51,36,36,28,40,24,41,69,67,53,52,53,53,41,40,75,73,43,25,38,79,60,99,131,58,41,49,76,46,77,40,74,94,75,36,30,40,29,48,59,69,34,35,31,63,45,67,46,67,66,28,33,37,32,66,89,46,94,80,30,40,28,43,36,44,87,50,36,35,29,41,23,42,70,67,52,52,52,53,41,40,74,74,44,24,38,80,59,99